Protein AF-A0A2R7L5N8-F1 (afdb_monomer_lite)

Sequence (83 aa):
MINDLYDMMAERGLTHSRRHFSTELLGAAHNYATTNRHGRPSDSALLHLIRWLYGRGRYILALYCLQKLVWPERPDRRLWSGR

Radius of gyration: 13.4 Å; chains: 1; bounding box: 26×28×38 Å

Secondary structure (DSSP, 8-state):
-HHHHHHHHHHTTS-SSHHHIIIIIT-S-TTHHHHTTTSPPPHHHHHHHHHHHHHTT-HHHHHHHHHHHHSPPPPPGGGG---

Structure (mmCIF, N/CA/C/O backbone):
data_AF-A0A2R7L5N8-F1
#
_entry.id   AF-A0A2R7L5N8-F1
#
loop_
_atom_site.group_PDB
_atom_site.id
_atom_site.type_symbol
_atom_site.label_atom_id
_atom_site.label_alt_id
_atom_site.label_comp_id
_atom_site.label_asym_id
_atom_site.label_entity_id
_atom_site.label_seq_id
_atom_site.pdbx_PDB_ins_code
_atom_site.Cartn_x
_atom_site.Cartn_y
_atom_site.Cartn_z
_atom_site.occupancy
_atom_site.B_iso_or_equiv
_atom_site.auth_seq_id
_atom_site.auth_comp_id
_atom_site.auth_asym_id
_atom_site.auth_atom_id
_atom_site.pdbx_PDB_model_num
ATOM 1 N N . MET A 1 1 ? 0.434 9.277 -9.578 1.00 81.44 1 MET A N 1
ATOM 2 C CA . MET A 1 1 ? -0.063 7.940 -9.185 1.00 81.44 1 MET A CA 1
ATOM 3 C C . MET A 1 1 ? 0.423 7.489 -7.812 1.00 81.44 1 MET A C 1
ATOM 5 O O . MET A 1 1 ? -0.431 7.194 -6.990 1.00 81.44 1 MET A O 1
ATOM 9 N N . ILE A 1 2 ? 1.734 7.403 -7.520 1.00 89.00 2 ILE A N 1
ATOM 10 C CA . ILE A 1 2 ? 2.183 7.035 -6.154 1.00 89.00 2 ILE A CA 1
ATOM 11 C C . ILE A 1 2 ? 1.622 7.988 -5.097 1.00 89.00 2 ILE A C 1
ATOM 13 O O . ILE A 1 2 ? 1.118 7.529 -4.077 1.00 89.00 2 ILE A O 1
ATOM 17 N N . ASN A 1 3 ? 1.696 9.296 -5.346 1.00 91.50 3 ASN A N 1
ATOM 18 C CA . ASN A 1 3 ? 1.139 10.303 -4.447 1.00 91.50 3 ASN A CA 1
ATOM 19 C C . ASN A 1 3 ? -0.376 10.127 -4.252 1.00 91.50 3 ASN A C 1
ATOM 21 O O . ASN A 1 3 ? -0.821 10.056 -3.119 1.00 91.50 3 ASN A O 1
ATOM 25 N N . ASP A 1 4 ? -1.130 9.937 -5.337 1.00 90.50 4 ASP A N 1
ATOM 26 C CA . ASP A 1 4 ? -2.586 9.747 -5.270 1.00 90.50 4 ASP A CA 1
ATOM 27 C C . ASP A 1 4 ? -2.956 8.483 -4.479 1.00 90.50 4 ASP A C 1
ATOM 29 O O . ASP A 1 4 ? -3.887 8.492 -3.680 1.00 90.50 4 ASP A O 1
ATOM 33 N N . LEU A 1 5 ? -2.199 7.391 -4.654 1.00 91.38 5 LEU A N 1
ATOM 34 C CA . LEU A 1 5 ? -2.364 6.174 -3.855 1.00 91.38 5 LEU A CA 1
ATOM 35 C C . LEU A 1 5 ? -2.005 6.416 -2.388 1.00 91.38 5 LEU A C 1
ATOM 37 O O . LEU A 1 5 ? -2.720 5.948 -1.509 1.00 91.38 5 LEU A O 1
ATOM 41 N N . TYR A 1 6 ? -0.920 7.139 -2.110 1.00 94.12 6 TYR A N 1
ATOM 42 C CA . TYR A 1 6 ? -0.542 7.496 -0.746 1.00 94.12 6 TYR A CA 1
ATOM 43 C C . TYR A 1 6 ? -1.643 8.314 -0.063 1.00 94.12 6 TYR A C 1
ATOM 45 O O . TYR A 1 6 ? -2.071 7.940 1.027 1.00 94.12 6 TYR A O 1
ATOM 53 N N . ASP A 1 7 ? -2.126 9.372 -0.715 1.00 93.88 7 ASP A N 1
ATOM 54 C CA . ASP A 1 7 ? -3.166 10.257 -0.190 1.00 93.88 7 ASP A CA 1
ATOM 55 C C . ASP A 1 7 ? -4.463 9.462 0.040 1.00 93.88 7 ASP A C 1
ATOM 57 O O . ASP A 1 7 ? -5.011 9.471 1.141 1.00 93.88 7 ASP A O 1
ATOM 61 N N . MET A 1 8 ? -4.861 8.622 -0.923 1.00 94.00 8 MET A N 1
ATOM 62 C CA . MET A 1 8 ? -6.014 7.721 -0.803 1.00 94.00 8 MET A CA 1
ATOM 63 C C . MET A 1 8 ? -5.920 6.768 0.401 1.00 94.00 8 MET A C 1
ATOM 65 O O . MET A 1 8 ? -6.932 6.493 1.059 1.00 94.00 8 MET A O 1
ATOM 69 N N . MET A 1 9 ? -4.730 6.222 0.677 1.00 94.50 9 MET A N 1
ATOM 70 C CA . MET A 1 9 ? -4.497 5.338 1.824 1.00 94.50 9 MET A CA 1
ATOM 71 C C . MET A 1 9 ? -4.445 6.122 3.138 1.00 94.50 9 MET A C 1
ATOM 73 O O . MET A 1 9 ? -4.938 5.630 4.155 1.00 94.50 9 MET A O 1
ATOM 77 N N . ALA A 1 10 ? -3.882 7.331 3.127 1.00 94.94 10 ALA A N 1
ATOM 78 C CA . ALA A 1 10 ? -3.785 8.199 4.294 1.00 94.94 10 ALA A CA 1
ATOM 79 C C . ALA A 1 10 ? -5.167 8.697 4.744 1.00 94.94 10 ALA A C 1
ATOM 81 O O . ALA A 1 10 ? -5.506 8.568 5.917 1.00 94.94 10 ALA A O 1
ATOM 82 N N . GLU A 1 11 ? -6.009 9.148 3.810 1.00 95.50 11 GLU A N 1
ATOM 83 C CA . GLU A 1 11 ? -7.402 9.556 4.065 1.00 95.50 11 GLU A CA 1
ATOM 84 C C . GLU A 1 11 ? -8.240 8.439 4.700 1.00 95.50 11 GLU A C 1
ATOM 86 O O . GLU A 1 11 ? -9.160 8.691 5.474 1.00 95.50 11 GLU A O 1
ATOM 91 N N . ARG A 1 12 ? -7.910 7.180 4.397 1.00 92.94 12 ARG A N 1
ATOM 92 C CA . ARG A 1 12 ? -8.586 5.991 4.941 1.00 92.94 12 ARG A CA 1
ATOM 93 C C . ARG A 1 12 ? -7.955 5.472 6.234 1.00 92.94 12 ARG A C 1
ATOM 95 O O . ARG A 1 12 ? -8.350 4.403 6.702 1.00 92.94 12 ARG A O 1
ATOM 102 N N . GLY A 1 13 ? -6.961 6.180 6.774 1.00 94.75 13 GLY A N 1
ATOM 103 C CA . GLY A 1 13 ? -6.233 5.800 7.985 1.00 94.75 13 GLY A CA 1
ATOM 104 C C . GLY A 1 13 ? -5.390 4.530 7.834 1.00 94.75 13 GLY A C 1
ATOM 105 O O . GLY A 1 13 ? -5.059 3.897 8.830 1.00 94.75 13 GLY A O 1
ATOM 106 N N . LEU A 1 14 ? -5.066 4.117 6.604 1.00 93.31 14 LEU A N 1
ATOM 107 C CA . LEU A 1 14 ? -4.290 2.898 6.330 1.00 93.31 14 LEU A CA 1
ATOM 108 C C . LEU A 1 14 ? -2.779 3.139 6.381 1.00 93.31 14 LEU A C 1
ATOM 110 O O . LEU A 1 14 ? -1.997 2.192 6.461 1.00 93.31 14 LEU A O 1
ATOM 114 N N . THR A 1 15 ? -2.360 4.399 6.325 1.00 94.69 15 THR A N 1
ATOM 115 C CA . THR A 1 15 ? -0.972 4.801 6.514 1.00 94.69 15 THR A CA 1
ATOM 116 C C . THR A 1 15 ? -0.897 6.178 7.159 1.00 94.69 15 THR A C 1
ATOM 118 O O . THR A 1 15 ? -1.765 7.019 6.947 1.00 94.69 15 THR A O 1
ATOM 121 N N . HIS A 1 16 ? 0.168 6.415 7.921 1.00 92.12 16 HIS A N 1
ATOM 122 C CA . HIS A 1 16 ? 0.426 7.695 8.592 1.00 92.12 16 HIS A CA 1
ATOM 123 C C . HIS A 1 16 ? 1.729 8.352 8.124 1.00 92.12 16 HIS A C 1
ATOM 125 O O . HIS A 1 16 ? 2.032 9.482 8.490 1.00 92.12 16 HIS A O 1
ATOM 131 N N . SER A 1 17 ? 2.534 7.644 7.327 1.00 94.44 17 SER A N 1
ATOM 132 C CA . SER A 1 17 ? 3.775 8.182 6.778 1.00 94.44 17 SER A CA 1
ATOM 133 C C . SER A 1 17 ? 4.121 7.540 5.441 1.00 94.44 17 SER A C 1
ATOM 135 O O . SER A 1 17 ? 3.760 6.394 5.160 1.00 94.44 17 SER A O 1
ATOM 137 N N . ARG A 1 18 ? 4.882 8.264 4.611 1.00 92.50 18 ARG A N 1
ATOM 138 C CA . ARG A 1 18 ? 5.414 7.726 3.346 1.00 92.50 18 ARG A CA 1
ATOM 139 C C . ARG A 1 18 ? 6.348 6.537 3.565 1.00 92.50 18 ARG A C 1
ATOM 141 O O . ARG A 1 18 ? 6.397 5.650 2.718 1.00 92.50 18 ARG A O 1
ATOM 148 N N . ARG A 1 19 ? 7.041 6.494 4.707 1.00 94.19 19 ARG A N 1
ATOM 149 C CA . ARG A 1 19 ? 7.865 5.350 5.112 1.00 94.19 19 ARG A CA 1
ATOM 150 C C . ARG A 1 19 ? 7.008 4.106 5.312 1.00 94.19 19 ARG A C 1
ATOM 152 O O . ARG A 1 19 ? 7.253 3.112 4.644 1.00 94.19 19 ARG A O 1
ATOM 159 N N . HIS A 1 20 ? 5.989 4.196 6.169 1.00 95.12 20 HIS A N 1
ATOM 160 C CA . HIS A 1 20 ? 5.060 3.093 6.423 1.00 95.12 20 HIS A CA 1
ATOM 161 C C . HIS A 1 20 ? 4.361 2.644 5.132 1.00 95.12 20 HIS A C 1
ATOM 163 O O . HIS A 1 20 ? 4.268 1.456 4.854 1.00 95.12 20 HIS A O 1
ATOM 169 N N . PHE A 1 21 ? 3.949 3.593 4.287 1.00 95.31 21 PHE A N 1
ATOM 170 C CA . PHE A 1 21 ? 3.381 3.281 2.976 1.00 95.31 21 PHE A CA 1
ATOM 171 C C . PHE A 1 21 ? 4.364 2.519 2.071 1.00 95.31 21 PHE A C 1
ATOM 173 O O . PHE A 1 21 ? 3.985 1.547 1.424 1.00 95.31 21 PHE A O 1
ATOM 180 N N . SER A 1 22 ? 5.632 2.932 2.041 1.00 93.81 22 SER A N 1
ATOM 181 C CA . SER A 1 22 ? 6.644 2.299 1.193 1.00 93.81 22 SER A CA 1
ATOM 182 C C . SER A 1 22 ? 6.996 0.888 1.660 1.00 93.81 22 SER A C 1
ATOM 184 O O . SER A 1 22 ? 7.101 -0.007 0.829 1.00 93.81 22 SER A O 1
ATOM 186 N N . THR A 1 23 ? 7.153 0.673 2.968 1.00 95.06 23 THR A N 1
ATOM 187 C CA . THR A 1 23 ? 7.562 -0.632 3.505 1.00 95.06 23 THR A CA 1
ATOM 188 C C . THR A 1 23 ? 6.386 -1.587 3.649 1.00 95.06 23 THR A C 1
ATOM 190 O O . THR A 1 23 ? 6.396 -2.659 3.058 1.00 95.06 23 THR A O 1
ATOM 193 N N . GLU A 1 24 ? 5.345 -1.191 4.380 1.00 93.75 24 GLU A N 1
ATOM 194 C CA . GLU A 1 24 ? 4.266 -2.104 4.776 1.00 93.75 24 GLU A CA 1
ATOM 195 C C . GLU A 1 24 ? 3.260 -2.334 3.652 1.00 93.75 24 GLU A C 1
ATOM 197 O O . GLU A 1 24 ? 2.798 -3.453 3.437 1.00 93.75 24 GLU A O 1
ATOM 202 N N . LEU A 1 25 ? 2.905 -1.269 2.931 1.00 93.38 25 LEU A N 1
ATOM 203 C CA . LEU A 1 25 ? 1.869 -1.336 1.904 1.00 93.38 25 LEU A CA 1
ATOM 204 C C . LEU A 1 25 ? 2.469 -1.734 0.552 1.00 93.38 25 LEU A C 1
ATOM 206 O O . LEU A 1 25 ? 1.977 -2.659 -0.088 1.00 93.38 25 LEU A O 1
ATOM 210 N N . LEU A 1 26 ? 3.559 -1.088 0.132 1.00 93.31 26 LEU A N 1
ATOM 211 C CA . LEU A 1 26 ? 4.196 -1.352 -1.162 1.00 93.31 26 LEU A CA 1
ATOM 212 C C . LEU A 1 26 ? 5.255 -2.466 -1.138 1.00 93.31 26 LEU A C 1
ATOM 214 O O . LEU A 1 26 ? 5.678 -2.891 -2.211 1.00 93.31 26 LEU A O 1
ATOM 218 N N . GLY A 1 27 ? 5.695 -2.941 0.033 1.00 93.38 27 GLY A N 1
ATOM 219 C CA . GLY A 1 27 ? 6.722 -3.989 0.121 1.00 93.38 27 GLY A CA 1
ATOM 220 C C . GLY A 1 27 ? 8.075 -3.557 -0.456 1.00 93.38 27 GLY A C 1
ATOM 221 O O . GLY A 1 27 ? 8.818 -4.379 -0.988 1.00 93.38 27 GLY A O 1
ATOM 222 N N . ALA A 1 28 ? 8.371 -2.257 -0.417 1.00 93.88 28 ALA A N 1
ATOM 223 C CA . ALA A 1 28 ? 9.521 -1.635 -1.058 1.00 93.88 28 ALA A CA 1
ATOM 224 C C . ALA A 1 28 ? 10.454 -0.959 -0.036 1.00 93.88 28 ALA A C 1
ATOM 226 O O . ALA A 1 28 ? 10.187 -0.899 1.166 1.00 93.88 28 ALA A O 1
ATOM 227 N N . ALA A 1 29 ? 11.575 -0.418 -0.523 1.00 93.06 29 ALA A N 1
ATOM 228 C CA . ALA A 1 29 ? 12.498 0.355 0.304 1.00 93.06 29 ALA A CA 1
ATOM 229 C C . ALA A 1 29 ? 11.794 1.554 0.969 1.00 93.06 29 ALA A C 1
ATOM 231 O O . ALA A 1 29 ? 10.905 2.169 0.388 1.00 93.06 29 ALA A O 1
ATOM 232 N N . HIS A 1 30 ? 12.225 1.938 2.171 1.00 91.19 30 HIS A N 1
ATOM 233 C CA . HIS A 1 30 ? 11.574 2.970 2.994 1.00 91.19 30 HIS A CA 1
ATOM 234 C C . HIS A 1 30 ? 11.400 4.347 2.320 1.00 91.19 30 HIS A C 1
ATOM 236 O O . HIS A 1 30 ? 10.525 5.117 2.715 1.00 91.19 30 HIS A O 1
ATOM 242 N N . ASN A 1 31 ? 12.233 4.668 1.331 1.00 91.00 31 ASN A N 1
ATOM 243 C CA . ASN A 1 31 ? 12.215 5.920 0.575 1.00 91.00 31 ASN A CA 1
ATOM 244 C C . ASN A 1 31 ? 11.465 5.814 -0.764 1.00 91.00 31 ASN A C 1
ATOM 246 O O . ASN A 1 31 ? 11.320 6.822 -1.452 1.00 91.00 31 ASN A O 1
ATOM 250 N N . TYR A 1 32 ? 10.963 4.632 -1.129 1.00 91.25 32 TYR A N 1
ATOM 251 C CA . TYR A 1 32 ? 10.423 4.341 -2.455 1.00 91.25 32 TYR A CA 1
ATOM 252 C C . TYR A 1 32 ? 9.336 5.329 -2.899 1.00 91.25 32 TYR A C 1
ATOM 254 O O . TYR A 1 32 ? 9.416 5.875 -4.001 1.00 91.25 32 TYR A O 1
ATOM 262 N N . ALA A 1 33 ? 8.348 5.608 -2.041 1.00 88.44 33 ALA A N 1
ATOM 263 C CA . ALA A 1 33 ? 7.264 6.533 -2.370 1.00 88.44 33 ALA A CA 1
ATOM 264 C C . ALA A 1 33 ? 7.716 8.001 -2.435 1.00 88.44 33 ALA A C 1
ATOM 266 O O . ALA A 1 33 ? 7.088 8.813 -3.112 1.00 88.44 33 ALA A O 1
ATOM 267 N N . THR A 1 34 ? 8.801 8.350 -1.742 1.00 90.25 34 T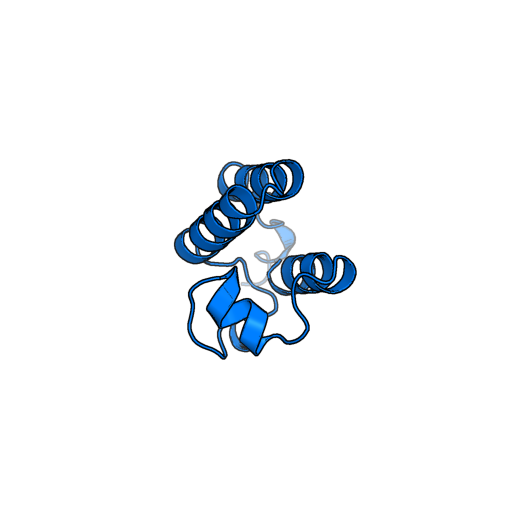HR A N 1
ATOM 268 C CA . THR A 1 34 ? 9.408 9.684 -1.814 1.00 90.25 34 THR A CA 1
ATOM 269 C C . THR A 1 34 ? 10.168 9.850 -3.127 1.00 90.25 34 THR A C 1
ATOM 271 O O . THR A 1 34 ? 9.983 10.851 -3.814 1.00 90.25 34 THR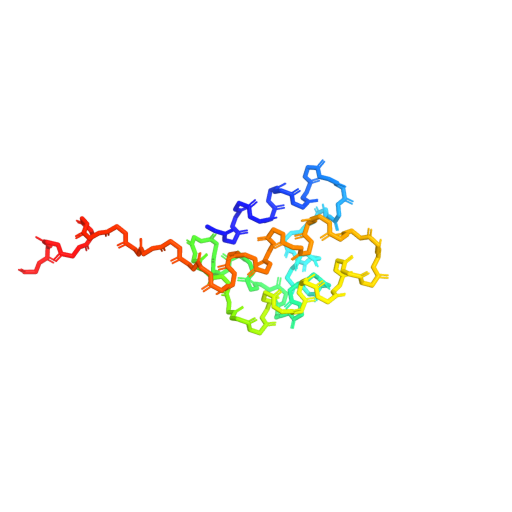 A O 1
ATOM 274 N N . THR A 1 35 ? 10.971 8.856 -3.512 1.00 90.12 35 THR A N 1
ATOM 275 C CA . THR A 1 35 ? 11.777 8.881 -4.741 1.00 90.12 35 THR A CA 1
ATOM 276 C C . THR A 1 35 ? 10.910 8.821 -5.999 1.00 90.12 35 THR A C 1
ATOM 278 O O . THR A 1 35 ? 11.170 9.533 -6.961 1.00 90.12 35 THR A O 1
ATOM 281 N N . ASN A 1 36 ? 9.839 8.025 -5.988 1.00 88.75 36 ASN A N 1
ATOM 282 C CA . ASN A 1 36 ? 8.967 7.811 -7.147 1.00 88.75 36 ASN A CA 1
ATOM 283 C C . ASN A 1 36 ? 7.652 8.606 -7.069 1.00 88.75 36 ASN A C 1
ATOM 285 O O . ASN A 1 36 ? 6.653 8.218 -7.671 1.00 88.75 36 ASN A O 1
ATOM 289 N N . ARG A 1 37 ? 7.631 9.724 -6.333 1.00 82.31 37 ARG A N 1
ATOM 290 C CA . ARG A 1 37 ? 6.416 10.463 -5.936 1.00 82.31 37 ARG A CA 1
ATOM 291 C C . ARG A 1 37 ? 5.389 10.678 -7.057 1.00 82.31 37 ARG A C 1
ATOM 293 O O . ARG A 1 37 ? 4.190 10.488 -6.847 1.00 82.31 37 ARG A O 1
ATOM 300 N N . HIS A 1 38 ? 5.855 11.062 -8.243 1.00 83.19 38 HIS A N 1
ATOM 301 C CA . HIS A 1 38 ? 5.007 11.362 -9.405 1.00 83.19 38 HIS A CA 1
ATOM 302 C C . HIS A 1 38 ? 4.867 10.187 -10.381 1.00 83.19 38 HIS A C 1
ATOM 304 O O . HIS A 1 38 ? 4.037 10.233 -11.286 1.00 83.19 38 HIS A O 1
ATOM 310 N N . GLY A 1 39 ? 5.641 9.123 -10.179 1.00 85.94 39 GLY A N 1
ATOM 311 C CA . GLY A 1 39 ? 5.663 7.953 -11.039 1.00 85.94 39 GLY A CA 1
ATOM 312 C C . GLY A 1 39 ? 4.508 6.986 -10.797 1.00 85.94 39 GLY A C 1
ATOM 313 O O . GLY A 1 39 ? 3.679 7.136 -9.887 1.00 85.94 39 GLY A O 1
ATOM 314 N N . ARG A 1 40 ? 4.491 5.958 -11.644 1.00 85.06 40 ARG A N 1
ATOM 315 C CA . ARG A 1 40 ? 3.721 4.736 -11.438 1.00 85.06 40 ARG A CA 1
ATOM 316 C C . ARG A 1 40 ? 4.519 3.819 -10.490 1.00 85.06 40 ARG A C 1
ATOM 318 O O . ARG A 1 40 ? 5.709 3.628 -10.731 1.00 85.06 40 ARG A O 1
ATOM 325 N N . PRO A 1 41 ? 3.903 3.249 -9.439 1.00 86.75 41 PRO A N 1
ATOM 326 C CA . PRO A 1 41 ? 4.488 2.129 -8.709 1.00 86.75 41 PRO A CA 1
ATOM 327 C C . PRO A 1 41 ? 4.856 0.989 -9.665 1.00 86.75 41 PRO A C 1
ATOM 329 O O . PRO A 1 41 ? 4.164 0.764 -10.659 1.00 86.75 41 PRO A O 1
ATOM 332 N N . SER A 1 42 ? 5.908 0.242 -9.342 1.00 90.12 42 SER A N 1
ATOM 333 C CA . SER A 1 42 ? 6.208 -1.003 -10.043 1.00 90.12 42 SER A CA 1
ATOM 334 C C . SER A 1 42 ? 5.051 -1.985 -9.879 1.00 90.12 42 SER A C 1
ATOM 336 O O . SER A 1 42 ? 4.352 -1.981 -8.862 1.00 90.12 42 SER A O 1
ATOM 338 N N . ASP A 1 43 ? 4.873 -2.866 -10.860 1.00 91.44 43 ASP A N 1
ATOM 339 C CA . ASP A 1 43 ? 3.806 -3.867 -10.813 1.00 91.44 43 ASP A CA 1
ATOM 340 C C . ASP A 1 43 ? 3.948 -4.787 -9.589 1.00 91.44 43 ASP A C 1
ATOM 342 O O . ASP A 1 43 ? 2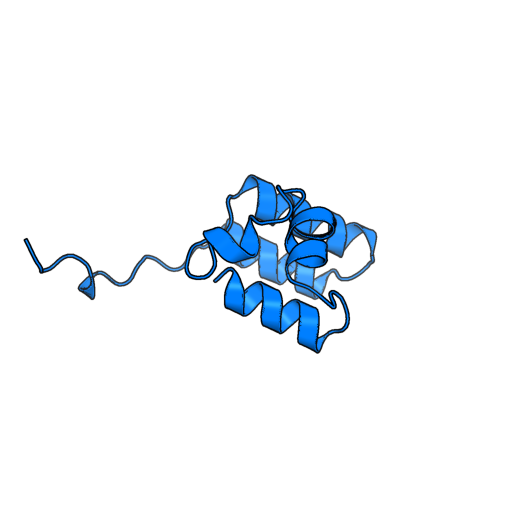.953 -5.126 -8.953 1.00 91.44 43 ASP A O 1
ATOM 346 N N . SER A 1 44 ? 5.183 -5.099 -9.176 1.00 92.75 44 SER A N 1
ATOM 347 C CA . SER A 1 44 ? 5.467 -5.834 -7.937 1.00 92.75 44 SER A CA 1
ATOM 348 C C . SER A 1 44 ? 4.974 -5.108 -6.681 1.00 92.75 44 SER A C 1
ATOM 350 O O . SER A 1 44 ? 4.340 -5.726 -5.826 1.00 92.75 44 SER A O 1
ATOM 352 N N . ALA A 1 45 ? 5.211 -3.797 -6.581 1.00 93.12 45 ALA A N 1
ATOM 353 C CA . ALA A 1 45 ? 4.775 -2.985 -5.449 1.00 93.12 45 ALA A CA 1
ATOM 354 C C . ALA A 1 45 ? 3.246 -2.854 -5.409 1.00 93.12 45 ALA A C 1
ATOM 356 O O . ALA A 1 45 ? 2.631 -2.901 -4.342 1.00 93.12 45 ALA A O 1
ATOM 357 N N . LEU A 1 46 ? 2.613 -2.739 -6.580 1.00 93.12 46 LEU A N 1
ATOM 358 C CA . LEU A 1 46 ? 1.159 -2.688 -6.683 1.00 93.12 46 LEU A CA 1
ATOM 359 C C . LEU A 1 46 ? 0.512 -4.034 -6.317 1.00 93.12 46 LEU A C 1
ATOM 361 O O . LEU A 1 46 ? -0.483 -4.055 -5.599 1.00 93.12 46 LEU A O 1
ATOM 365 N N . LEU A 1 47 ? 1.089 -5.156 -6.758 1.00 95.19 47 LEU A N 1
ATOM 366 C CA . LEU A 1 47 ? 0.647 -6.501 -6.372 1.00 95.19 47 LEU A CA 1
ATOM 367 C C . LEU A 1 47 ? 0.793 -6.738 -4.868 1.00 95.19 47 LEU A C 1
ATOM 369 O O . LEU A 1 47 ? -0.103 -7.318 -4.253 1.00 95.19 47 LEU A O 1
ATOM 373 N N . HIS A 1 48 ? 1.883 -6.256 -4.266 1.00 96.12 48 HIS A N 1
ATOM 374 C CA . HIS A 1 48 ? 2.067 -6.315 -2.820 1.00 96.12 48 HIS A CA 1
ATOM 375 C C . HIS A 1 48 ? 0.959 -5.548 -2.083 1.00 96.12 48 HIS A C 1
ATOM 377 O O . HIS A 1 48 ? 0.321 -6.100 -1.185 1.00 96.12 48 HIS A O 1
ATOM 383 N N . LEU A 1 49 ? 0.647 -4.327 -2.529 1.00 95.31 49 LEU A N 1
ATOM 384 C CA . LEU A 1 49 ? -0.456 -3.527 -1.993 1.00 95.31 49 LEU A CA 1
ATOM 385 C C . LEU A 1 49 ? -1.810 -4.235 -2.140 1.00 95.31 49 LEU A C 1
ATOM 387 O O . LEU A 1 49 ? -2.584 -4.284 -1.185 1.00 95.31 49 LEU A O 1
ATOM 391 N N . ILE A 1 50 ? -2.095 -4.817 -3.308 1.00 95.81 50 ILE A N 1
ATOM 392 C CA . ILE A 1 50 ? -3.331 -5.574 -3.558 1.00 95.81 50 ILE A CA 1
ATOM 393 C C . ILE A 1 50 ? -3.441 -6.751 -2.586 1.00 95.81 50 ILE A C 1
ATOM 395 O O . ILE A 1 50 ? -4.480 -6.923 -1.948 1.00 95.81 50 ILE A O 1
ATOM 399 N N . ARG A 1 51 ? -2.366 -7.534 -2.428 1.00 96.31 51 ARG A N 1
ATOM 400 C CA . ARG A 1 51 ? -2.316 -8.664 -1.492 1.00 96.31 51 ARG A CA 1
ATOM 401 C C . ARG A 1 51 ? -2.546 -8.207 -0.052 1.00 96.31 51 ARG A C 1
ATOM 403 O O . ARG A 1 51 ? -3.322 -8.835 0.665 1.00 96.31 51 ARG A O 1
ATOM 410 N N . TRP A 1 52 ? -1.907 -7.114 0.358 1.00 95.81 52 TRP A N 1
ATOM 411 C CA . TRP A 1 52 ? -2.063 -6.541 1.693 1.00 95.81 52 TRP A CA 1
ATOM 412 C C . TRP A 1 52 ? -3.508 -6.092 1.958 1.00 95.81 52 TRP A C 1
ATOM 414 O O . TRP A 1 52 ? -4.086 -6.423 2.994 1.00 95.81 52 TRP A O 1
ATOM 424 N N . LEU A 1 53 ? -4.127 -5.397 0.997 1.00 96.06 53 LEU A N 1
ATOM 425 C CA . LEU A 1 53 ? -5.521 -4.950 1.086 1.00 96.06 53 LEU A CA 1
ATOM 426 C C . LEU A 1 53 ? -6.488 -6.134 1.152 1.00 96.06 53 LEU A C 1
ATOM 428 O O . LEU A 1 53 ? -7.407 -6.136 1.974 1.00 96.06 53 LEU A O 1
ATOM 432 N N . TYR A 1 54 ? -6.263 -7.151 0.320 1.00 96.00 54 TYR A N 1
ATOM 433 C CA . TYR A 1 54 ? -7.076 -8.362 0.289 1.00 96.00 54 TYR A CA 1
ATOM 434 C C . TYR A 1 54 ? -7.004 -9.127 1.618 1.00 96.00 54 TYR A C 1
ATOM 436 O O . TYR A 1 54 ? -8.040 -9.481 2.179 1.00 96.00 54 TYR A O 1
ATOM 444 N N . GLY A 1 55 ? -5.799 -9.295 2.177 1.00 95.88 55 GLY A N 1
ATOM 445 C CA . GLY A 1 55 ? -5.588 -9.947 3.474 1.00 95.88 55 GLY A CA 1
ATOM 446 C C . GLY A 1 55 ? -6.245 -9.225 4.657 1.00 95.88 55 GLY A C 1
ATOM 447 O O . GLY A 1 55 ? -6.498 -9.845 5.684 1.00 95.88 55 GLY A O 1
ATOM 448 N N . ARG A 1 56 ? -6.567 -7.932 4.515 1.00 94.88 56 ARG A N 1
ATOM 449 C CA . ARG A 1 56 ? -7.276 -7.123 5.524 1.00 94.88 56 ARG A CA 1
ATOM 45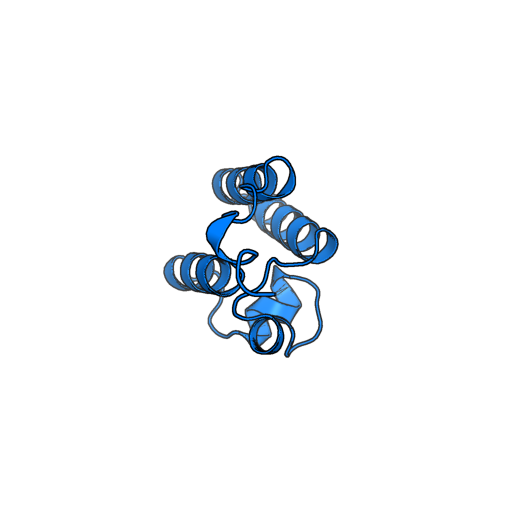0 C C . ARG A 1 56 ? -8.760 -6.893 5.209 1.00 94.88 56 ARG A C 1
ATOM 452 O O . ARG A 1 56 ? -9.376 -6.003 5.793 1.00 94.88 56 ARG A O 1
ATOM 459 N N . GLY A 1 57 ? -9.334 -7.643 4.2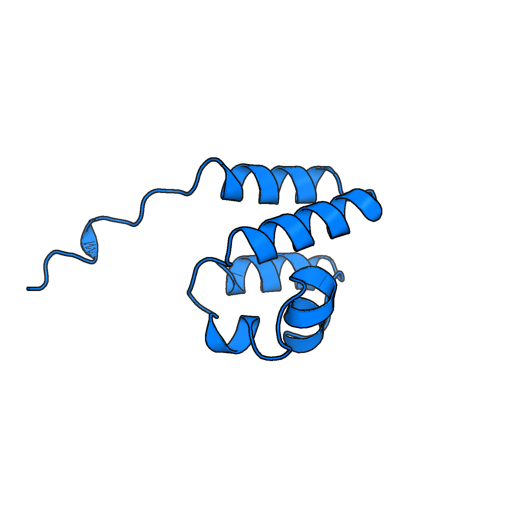67 1.00 95.56 57 GLY A N 1
ATOM 460 C CA . GLY A 1 57 ? -10.755 -7.553 3.912 1.00 95.56 57 GLY A CA 1
ATOM 461 C C . GLY A 1 57 ? -11.148 -6.286 3.143 1.00 95.56 57 GLY A C 1
ATOM 462 O O . GLY A 1 57 ? -12.328 -5.977 2.997 1.00 95.56 57 GLY A O 1
ATOM 463 N N . ARG A 1 58 ? -10.180 -5.517 2.629 1.00 94.81 58 ARG A N 1
ATOM 464 C CA . ARG A 1 58 ? -10.419 -4.267 1.888 1.00 94.81 58 ARG A CA 1
ATOM 465 C C . ARG A 1 58 ? -10.606 -4.538 0.390 1.00 94.81 58 ARG A C 1
ATOM 467 O O . ARG A 1 58 ? -9.921 -3.952 -0.448 1.00 94.81 58 ARG A O 1
ATOM 474 N N . TYR A 1 59 ? -11.541 -5.423 0.045 1.00 95.00 59 TYR A N 1
ATOM 475 C CA . TYR A 1 59 ? -11.688 -5.984 -1.307 1.00 95.00 59 TYR A CA 1
ATOM 476 C C . TYR A 1 59 ? -11.950 -4.942 -2.400 1.00 95.00 59 TYR A C 1
ATOM 478 O O . TYR A 1 59 ? -11.366 -5.031 -3.474 1.00 95.00 59 TYR A O 1
ATOM 486 N N . ILE A 1 60 ? -12.764 -3.919 -2.119 1.00 94.62 60 ILE A N 1
ATOM 487 C CA . ILE A 1 60 ? -13.067 -2.850 -3.086 1.00 94.62 60 ILE A CA 1
ATOM 488 C C . ILE A 1 60 ? -11.796 -2.066 -3.450 1.00 94.62 60 ILE A C 1
ATOM 490 O O . ILE A 1 60 ? -11.555 -1.776 -4.618 1.00 94.62 60 ILE A O 1
ATOM 494 N N . LEU A 1 61 ? -10.942 -1.766 -2.465 1.00 93.81 61 LEU A N 1
ATOM 495 C CA . LEU A 1 61 ? -9.671 -1.073 -2.703 1.00 93.81 61 LEU A CA 1
ATOM 496 C C . LEU A 1 61 ? -8.663 -1.966 -3.421 1.00 93.81 61 LEU A C 1
ATOM 498 O O . LEU A 1 61 ? -7.933 -1.491 -4.289 1.00 93.81 61 LEU A O 1
ATOM 502 N N . ALA A 1 62 ? -8.633 -3.254 -3.075 1.00 94.62 62 ALA A N 1
ATOM 503 C CA . ALA A 1 62 ? -7.797 -4.228 -3.760 1.00 94.62 62 ALA A CA 1
ATOM 504 C C . ALA A 1 62 ? -8.189 -4.330 -5.244 1.00 94.62 62 ALA A C 1
ATOM 506 O O . ALA A 1 62 ? -7.319 -4.277 -6.109 1.00 94.62 62 ALA A O 1
ATOM 507 N N . LEU A 1 63 ? -9.493 -4.379 -5.542 1.00 94.75 63 LEU A N 1
ATOM 508 C CA . LEU A 1 63 ? -10.021 -4.397 -6.906 1.00 94.75 63 LEU A CA 1
ATOM 509 C C . LEU A 1 63 ? -9.716 -3.097 -7.659 1.00 94.75 63 LEU A C 1
ATOM 511 O O . LEU A 1 63 ? -9.300 -3.151 -8.812 1.00 94.75 63 LEU A O 1
ATOM 515 N N . TYR A 1 64 ? -9.847 -1.939 -7.007 1.00 91.81 64 TYR A N 1
ATOM 516 C CA . TYR A 1 64 ? -9.455 -0.652 -7.587 1.00 91.81 64 TYR A CA 1
ATOM 517 C C . TYR A 1 64 ? -7.970 -0.635 -7.988 1.00 91.81 64 TYR A C 1
ATOM 519 O O . TYR A 1 64 ? -7.619 -0.253 -9.106 1.00 91.81 64 TYR A O 1
ATOM 527 N N . CYS A 1 65 ? -7.086 -1.100 -7.098 1.00 91.38 65 CYS A N 1
ATOM 528 C CA . CYS A 1 65 ? -5.654 -1.187 -7.386 1.00 91.38 65 CYS A CA 1
ATOM 529 C C . CYS A 1 65 ? -5.366 -2.205 -8.502 1.00 91.38 65 CYS A C 1
ATOM 531 O O . CYS A 1 65 ? -4.537 -1.941 -9.371 1.00 91.38 65 CYS A O 1
ATOM 533 N N . LEU A 1 66 ? -6.082 -3.334 -8.528 1.00 93.06 66 LEU A N 1
ATOM 534 C CA . LEU A 1 66 ? -5.980 -4.340 -9.585 1.00 93.06 66 LEU A CA 1
ATOM 535 C C . LEU A 1 66 ? -6.418 -3.786 -10.946 1.00 93.06 66 LEU A C 1
ATOM 537 O O . LEU A 1 66 ? -5.743 -4.014 -11.945 1.00 93.06 66 LEU A O 1
ATOM 541 N N . GLN A 1 67 ? -7.492 -2.997 -10.997 1.00 91.25 67 GLN A N 1
ATOM 542 C CA . GLN A 1 67 ? -7.931 -2.341 -12.227 1.00 91.25 67 GLN A CA 1
ATOM 543 C C . GLN A 1 67 ? -6.843 -1.407 -12.777 1.00 91.25 67 GLN A C 1
ATOM 545 O O . GLN A 1 67 ? -6.567 -1.436 -13.973 1.00 91.25 67 GLN A O 1
ATOM 550 N N . LYS A 1 68 ? -6.175 -0.632 -11.910 1.00 86.56 68 LYS A N 1
ATOM 551 C CA . LYS A 1 68 ? -5.047 0.234 -12.301 1.00 86.56 68 LYS A CA 1
ATOM 552 C C . LYS A 1 68 ? -3.803 -0.553 -12.740 1.00 86.56 68 LYS A C 1
ATOM 554 O O . LYS A 1 68 ? -3.022 -0.031 -13.534 1.00 86.56 68 LYS A O 1
ATOM 559 N N . LEU A 1 69 ? -3.622 -1.789 -12.258 1.00 88.06 69 LEU A N 1
ATOM 560 C CA . LEU A 1 69 ? -2.561 -2.693 -12.718 1.00 88.06 69 LEU A CA 1
ATOM 561 C C . LEU A 1 69 ? -2.795 -3.145 -14.163 1.00 88.06 69 LEU A C 1
ATOM 563 O O . LEU A 1 69 ? -1.896 -3.033 -14.996 1.00 88.06 69 LEU A O 1
ATOM 567 N N . VAL A 1 70 ? -4.002 -3.661 -14.426 1.00 90.31 70 VAL A N 1
ATOM 568 C CA . VAL A 1 70 ? -4.372 -4.342 -15.679 1.00 90.31 70 VAL A CA 1
ATOM 569 C C . VAL A 1 70 ? -4.701 -3.342 -16.788 1.00 90.31 70 VAL A C 1
ATOM 571 O O . VAL A 1 70 ? -4.309 -3.544 -17.933 1.00 90.31 70 VAL A O 1
ATOM 574 N N . TRP A 1 71 ? -5.375 -2.241 -16.448 1.00 86.81 71 TRP A N 1
ATOM 575 C CA . TRP A 1 71 ? -5.714 -1.152 -17.365 1.00 86.81 71 TRP A CA 1
ATOM 576 C C . TRP A 1 71 ? -5.018 0.143 -16.956 1.00 86.81 71 TRP A C 1
ATOM 578 O O . TRP A 1 71 ? -5.641 1.058 -16.409 1.00 86.81 71 TRP A O 1
ATOM 588 N N . PRO A 1 72 ? -3.712 0.265 -17.224 1.00 74.25 72 PRO A N 1
ATOM 589 C CA . PRO A 1 72 ? -3.060 1.539 -17.043 1.00 74.25 72 PRO A CA 1
ATOM 590 C C . PRO A 1 72 ? -3.557 2.521 -18.093 1.00 74.25 72 PRO A C 1
ATOM 592 O O . PRO A 1 72 ? -3.470 2.270 -19.297 1.00 74.25 72 PRO A O 1
ATOM 595 N N . GLU A 1 73 ? -4.091 3.648 -17.632 1.00 68.94 73 GLU A N 1
ATOM 596 C CA . GLU A 1 73 ? -4.415 4.763 -18.512 1.00 68.94 73 GLU A CA 1
ATOM 597 C C . GLU A 1 73 ? -3.154 5.122 -19.308 1.00 68.94 73 GLU A C 1
ATOM 599 O O . GLU A 1 73 ? -2.068 5.293 -18.742 1.00 68.94 73 GLU A O 1
ATOM 604 N N . ARG A 1 74 ? -3.274 5.122 -20.643 1.00 59.31 74 ARG A N 1
ATOM 605 C CA . ARG A 1 74 ? -2.148 5.404 -21.538 1.00 59.31 74 ARG A CA 1
ATOM 606 C C . ARG A 1 74 ? -1.548 6.760 -21.151 1.00 59.31 74 ARG A C 1
ATOM 608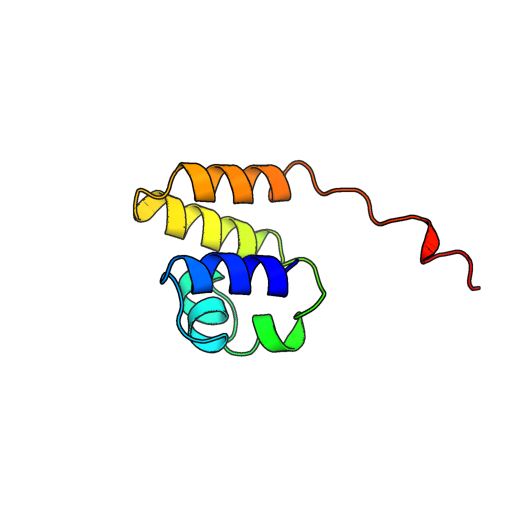 O O . ARG A 1 74 ? -2.320 7.690 -20.917 1.00 59.31 74 ARG A O 1
ATOM 615 N N . PRO A 1 75 ? -0.212 6.907 -21.116 1.00 55.00 75 PRO A N 1
ATOM 616 C CA . PRO A 1 75 ? 0.389 8.209 -20.875 1.00 55.00 75 PRO A CA 1
ATOM 617 C C . PRO A 1 75 ? -0.119 9.199 -21.929 1.00 55.00 75 PRO A C 1
ATOM 619 O O . PRO A 1 75 ? -0.151 8.884 -23.123 1.00 55.00 75 PRO A O 1
ATOM 622 N N . ASP A 1 76 ? -0.547 10.375 -21.470 1.00 47.25 76 ASP A N 1
ATOM 623 C CA . ASP A 1 76 ? -0.960 11.482 -22.325 1.00 47.25 76 ASP A CA 1
ATOM 624 C C . ASP A 1 76 ? 0.152 11.771 -23.351 1.00 47.25 76 ASP A C 1
ATOM 626 O O . ASP A 1 76 ? 1.296 12.076 -22.999 1.00 47.25 76 ASP A O 1
ATOM 630 N N . ARG A 1 77 ? -0.176 11.640 -24.644 1.00 52.00 77 ARG A N 1
ATOM 631 C CA . ARG A 1 77 ? 0.758 11.839 -25.767 1.00 52.00 77 ARG A CA 1
ATOM 632 C C . ARG A 1 77 ? 1.281 13.279 -25.865 1.00 52.00 77 ARG A C 1
ATOM 634 O O . ARG A 1 77 ? 2.157 13.535 -26.685 1.00 52.00 77 ARG A O 1
ATOM 641 N N . ARG A 1 78 ? 0.789 14.224 -25.054 1.00 49.59 78 ARG A N 1
ATOM 642 C CA . ARG A 1 78 ? 1.253 15.624 -25.068 1.00 49.59 78 ARG A CA 1
ATOM 643 C C . ARG A 1 78 ? 2.663 15.836 -24.513 1.00 49.59 78 ARG A C 1
ATOM 645 O O . ARG A 1 78 ? 3.276 16.845 -24.840 1.00 49.59 78 ARG A O 1
ATOM 652 N N . LEU A 1 79 ? 3.212 14.897 -23.741 1.00 50.66 79 LEU A N 1
ATOM 653 C CA . LEU A 1 79 ? 4.557 15.036 -23.156 1.00 50.66 79 LEU A CA 1
ATOM 654 C C . LEU A 1 79 ? 5.704 14.600 -24.093 1.00 50.66 79 LEU A C 1
ATOM 656 O O . LEU A 1 79 ? 6.861 14.637 -23.690 1.00 50.66 79 LEU A O 1
ATOM 660 N N . TRP A 1 80 ? 5.405 14.218 -25.343 1.00 50.84 80 TRP A N 1
ATOM 661 C CA . TRP A 1 80 ? 6.392 13.738 -26.326 1.00 50.84 80 TRP A CA 1
ATOM 662 C C . TRP A 1 80 ? 6.439 14.571 -27.627 1.00 50.84 80 TRP A C 1
ATOM 664 O O . TRP A 1 80 ? 6.840 14.047 -28.661 1.00 50.84 80 TRP A O 1
ATOM 674 N N . SER A 1 81 ? 6.053 15.858 -27.601 1.00 47.34 81 SER A N 1
ATOM 675 C CA . SER A 1 81 ? 6.224 16.789 -28.748 1.00 47.34 81 SER A CA 1
ATOM 676 C C . SER A 1 81 ? 7.347 17.824 -28.569 1.00 47.34 81 SER A C 1
ATOM 678 O O . SER A 1 81 ? 7.383 18.833 -29.263 1.00 47.34 81 SER A O 1
ATOM 680 N N . GLY A 1 82 ? 8.272 17.582 -27.640 1.00 52.12 82 GLY A N 1
ATOM 681 C CA . GLY A 1 82 ? 9.470 18.403 -27.454 1.00 52.12 82 GLY A CA 1
ATOM 682 C C . GLY A 1 82 ? 10.731 17.582 -27.686 1.00 52.12 82 GLY A C 1
ATOM 683 O O . GLY A 1 82 ? 11.394 17.202 -26.723 1.00 52.12 82 GLY A O 1
ATOM 684 N N . ARG A 1 83 ? 11.028 17.258 -28.943 1.00 49.41 83 ARG A N 1
ATOM 685 C CA . ARG A 1 83 ? 12.375 16.894 -29.390 1.00 49.41 83 ARG A CA 1
ATOM 686 C C . ARG A 1 83 ? 12.615 17.465 -30.773 1.00 49.41 83 ARG A C 1
ATOM 688 O O . ARG A 1 83 ? 11.683 17.348 -31.596 1.00 49.41 83 ARG A O 1
#

Foldseek 3Di:
DLQVVVVVCVVVVNDDDCQCCQCVQQVHHSCVCVVQVPHDRDLSSLVSNLVNCVVVVVNVVSVVSVCCSVDPDPPDPVVPPPD

pLDDT: mean 86.88, std 13.95, range [47.25, 96.31]